Protein AF-A0A4P8RZS3-F1 (afdb_monomer_lite)

Radius of gyration: 12.79 Å; chains: 1; bounding box: 32×22×33 Å

Sequence (66 aa):
MKLTDKELADLYMKYKKEKKLYKQKKRQSLYDLNHFFECKKALSLIKLEMHRRGLKKKHAKKLSSF

pLDDT: mean 91.27, std 7.56, range [50.22, 96.94]

Secondary structure (DSSP, 8-state):
----HHHHHHHHHHHHHHHHHHHH-SS--HHHHHHHHHHHHHHHHHHHHHHHTT--HHHHHHH---

Foldseek 3Di:
DDQDLLNLLQLLVVLVVLLVVLVPDPDADPVSVVSNVVSVVSNVVSVVVCVVVVNDNVNSVVSYPD

Structure (mmCIF, N/CA/C/O backbone):
data_AF-A0A4P8RZS3-F1
#
_entry.id   AF-A0A4P8RZS3-F1
#
loop_
_atom_site.group_PDB
_atom_site.id
_atom_site.type_symbol
_atom_site.label_atom_id
_atom_site.label_alt_id
_atom_site.label_comp_id
_atom_site.label_asym_id
_atom_site.label_entity_id
_atom_site.label_seq_id
_atom_site.pdbx_PDB_ins_code
_atom_site.Cartn_x
_atom_site.Cartn_y
_atom_site.Cartn_z
_atom_site.occupancy
_atom_site.B_iso_or_equiv
_atom_site.auth_seq_id
_atom_site.auth_comp_id
_atom_site.auth_asym_id
_atom_site.auth_atom_id
_atom_site.pdbx_PDB_model_num
ATOM 1 N N . MET A 1 1 ? -13.703 -13.995 4.402 1.00 50.22 1 MET A N 1
ATOM 2 C CA . MET A 1 1 ? -12.632 -13.680 5.373 1.00 50.22 1 MET A CA 1
ATOM 3 C C . MET A 1 1 ? -12.645 -12.172 5.618 1.00 50.22 1 MET A C 1
ATOM 5 O O . MET A 1 1 ? -12.538 -11.430 4.649 1.00 50.22 1 MET A O 1
ATOM 9 N N . LYS A 1 2 ? -12.895 -11.697 6.848 1.00 80.12 2 LYS A N 1
ATOM 10 C CA . LYS A 1 2 ? -12.859 -10.254 7.152 1.00 80.12 2 LYS A CA 1
ATOM 11 C C . LYS A 1 2 ? -11.417 -9.871 7.485 1.00 80.12 2 LYS A C 1
ATOM 13 O O . LYS A 1 2 ? -10.892 -10.334 8.487 1.00 80.12 2 LYS A O 1
ATOM 18 N N . LEU A 1 3 ? -10.799 -9.058 6.634 1.00 85.81 3 LEU A N 1
ATOM 19 C CA . LEU A 1 3 ? -9.449 -8.537 6.846 1.00 85.81 3 LEU A CA 1
ATOM 20 C C . LEU A 1 3 ? -9.456 -7.573 8.042 1.00 85.81 3 LEU A C 1
ATOM 22 O O . LEU A 1 3 ? -10.311 -6.684 8.087 1.00 85.81 3 LEU A O 1
ATOM 26 N N . THR A 1 4 ? -8.544 -7.734 8.994 1.00 93.12 4 THR A N 1
ATOM 27 C CA . THR A 1 4 ? -8.412 -6.874 10.181 1.00 93.12 4 THR A CA 1
ATOM 28 C C . THR A 1 4 ? -7.784 -5.522 9.838 1.00 93.12 4 THR A C 1
ATOM 30 O O . THR A 1 4 ? -7.155 -5.346 8.794 1.00 93.12 4 THR A O 1
ATOM 33 N N . ASP A 1 5 ? -7.919 -4.543 10.732 1.00 92.44 5 ASP A N 1
ATOM 34 C CA . ASP A 1 5 ? -7.315 -3.219 10.535 1.00 92.44 5 ASP A CA 1
ATOM 35 C C . ASP A 1 5 ? -5.785 -3.249 10.579 1.00 92.44 5 ASP A C 1
ATOM 37 O O . ASP A 1 5 ? -5.136 -2.449 9.901 1.00 92.44 5 ASP A O 1
ATOM 41 N N . LYS A 1 6 ? -5.204 -4.198 11.326 1.00 93.12 6 LYS A N 1
ATOM 42 C CA . LYS A 1 6 ? -3.760 -4.446 11.329 1.00 93.12 6 LYS A CA 1
ATOM 43 C C . LYS A 1 6 ? -3.301 -4.960 9.966 1.00 93.12 6 LYS A C 1
ATOM 45 O O . LYS A 1 6 ? -2.422 -4.357 9.362 1.00 93.12 6 LYS A O 1
ATOM 50 N N . GLU A 1 7 ? -3.956 -5.991 9.438 1.00 94.12 7 GLU A N 1
ATOM 51 C CA . GLU A 1 7 ? -3.635 -6.534 8.111 1.00 94.12 7 GLU A CA 1
ATOM 52 C C . GLU A 1 7 ? -3.830 -5.483 7.011 1.00 94.12 7 GLU A C 1
ATOM 54 O O . GLU A 1 7 ? -3.018 -5.373 6.093 1.00 94.12 7 GLU A O 1
ATOM 59 N N . LEU A 1 8 ? -4.869 -4.648 7.116 1.00 94.75 8 LEU A N 1
ATOM 60 C CA . LEU A 1 8 ? -5.105 -3.559 6.168 1.00 94.75 8 LEU A CA 1
ATOM 61 C C . LEU A 1 8 ? -3.989 -2.504 6.232 1.00 94.75 8 LEU A C 1
ATOM 63 O O . LEU A 1 8 ? -3.545 -1.996 5.197 1.00 94.75 8 LEU A O 1
ATOM 67 N N . ALA A 1 9 ? -3.522 -2.181 7.440 1.00 94.94 9 ALA A N 1
ATOM 68 C CA . ALA A 1 9 ? -2.403 -1.276 7.666 1.00 94.94 9 ALA A CA 1
ATOM 69 C C . ALA A 1 9 ? -1.077 -1.844 7.132 1.00 94.94 9 ALA A C 1
ATOM 71 O O . ALA A 1 9 ? -0.328 -1.110 6.479 1.00 94.94 9 ALA A O 1
ATOM 72 N N . ASP A 1 10 ? -0.822 -3.135 7.349 1.00 95.38 10 ASP A N 1
ATOM 73 C CA . ASP A 1 10 ? 0.352 -3.845 6.840 1.00 95.38 10 ASP A CA 1
ATOM 74 C C . ASP A 1 10 ? 0.368 -3.848 5.308 1.00 95.38 10 ASP A C 1
ATOM 76 O O . ASP A 1 10 ? 1.359 -3.443 4.694 1.00 95.38 10 ASP A O 1
ATOM 80 N N . LEU A 1 11 ? -0.758 -4.188 4.668 1.00 95.12 11 LEU A N 1
ATOM 81 C CA . LEU A 1 11 ? -0.900 -4.125 3.211 1.00 95.12 11 LEU A CA 1
ATOM 82 C C . LEU A 1 11 ? -0.650 -2.708 2.687 1.00 95.12 11 LEU A C 1
ATOM 84 O O . LEU A 1 11 ? 0.107 -2.518 1.730 1.00 95.12 11 LEU A O 1
ATOM 88 N N . TYR A 1 12 ? -1.237 -1.693 3.327 1.00 96.12 12 TYR A N 1
ATOM 89 C CA . TYR A 1 12 ? -1.012 -0.299 2.951 1.00 96.12 12 TYR A CA 1
ATOM 90 C C . TYR A 1 12 ? 0.476 0.071 2.985 1.00 96.12 12 TYR A C 1
ATOM 92 O O . TYR A 1 12 ? 0.983 0.702 2.051 1.00 96.12 12 TYR A O 1
ATOM 100 N N . MET A 1 13 ? 1.184 -0.298 4.055 1.00 95.81 13 MET A N 1
ATOM 101 C CA . MET A 1 13 ? 2.595 0.038 4.224 1.00 95.81 13 MET A CA 1
ATOM 102 C C . MET A 1 13 ? 3.494 -0.746 3.270 1.00 95.81 13 MET A C 1
ATOM 104 O O . MET A 1 13 ? 4.358 -0.126 2.638 1.00 95.81 13 MET A O 1
ATOM 108 N N . LYS A 1 14 ? 3.234 -2.043 3.073 1.00 95.31 14 LYS A N 1
ATOM 109 C CA . LYS A 1 14 ? 3.925 -2.900 2.102 1.00 95.31 14 LYS A CA 1
ATOM 110 C C . LYS A 1 14 ? 3.858 -2.321 0.689 1.00 95.31 14 LYS A C 1
ATOM 112 O O . LYS A 1 14 ? 4.884 -1.914 0.141 1.00 95.31 14 LYS A O 1
ATOM 117 N N . TYR A 1 15 ? 2.656 -2.156 0.130 1.00 95.75 15 TYR A N 1
ATOM 118 C CA . TYR A 1 15 ? 2.501 -1.663 -1.246 1.00 95.75 15 TYR A CA 1
ATOM 119 C C . TYR A 1 15 ? 3.014 -0.234 -1.427 1.00 95.75 15 TYR A C 1
ATOM 121 O O . TYR A 1 15 ? 3.467 0.153 -2.506 1.00 95.75 15 TYR A O 1
ATOM 129 N N . LYS A 1 16 ? 2.976 0.586 -0.374 1.00 94.94 16 LYS A N 1
ATOM 130 C CA . LYS A 1 16 ? 3.543 1.934 -0.418 1.00 94.94 16 LYS A CA 1
ATOM 131 C C . LYS A 1 16 ? 5.072 1.914 -0.477 1.00 94.94 16 LYS A C 1
ATOM 133 O O . LYS A 1 16 ? 5.637 2.756 -1.181 1.00 94.94 16 LYS A O 1
ATOM 138 N N . LYS A 1 17 ? 5.732 1.004 0.250 1.00 94.06 17 LYS A N 1
ATOM 139 C CA . LYS A 1 17 ? 7.188 0.806 0.177 1.00 94.06 17 LYS A CA 1
ATOM 140 C C . LYS A 1 17 ? 7.588 0.261 -1.191 1.00 94.06 17 LYS A C 1
ATOM 142 O O . LYS A 1 17 ? 8.432 0.872 -1.841 1.00 94.06 17 LYS A O 1
ATOM 147 N N . GLU A 1 18 ? 6.914 -0.784 -1.669 1.00 93.88 18 GLU A N 1
ATOM 148 C CA . GLU A 1 18 ? 7.166 -1.371 -2.991 1.00 93.88 18 GLU A CA 1
ATOM 149 C C . GLU A 1 18 ? 6.983 -0.340 -4.106 1.00 93.88 18 GLU A C 1
ATOM 151 O O . GLU A 1 18 ? 7.903 -0.092 -4.881 1.00 93.88 18 GLU A O 1
ATOM 156 N N . LYS A 1 19 ? 5.860 0.387 -4.130 1.00 94.94 19 LYS A N 1
ATOM 157 C CA . LYS A 1 19 ? 5.647 1.452 -5.119 1.00 94.94 19 LYS A CA 1
ATOM 158 C C . LYS A 1 19 ? 6.778 2.487 -5.122 1.00 94.94 19 LYS A C 1
ATOM 160 O O . LYS A 1 19 ? 7.153 2.981 -6.185 1.00 94.94 19 LYS A O 1
ATOM 165 N N . LYS A 1 20 ? 7.294 2.863 -3.943 1.00 93.62 20 LYS A N 1
ATOM 166 C CA . LYS A 1 20 ? 8.416 3.807 -3.835 1.00 93.62 20 LYS A CA 1
ATOM 167 C C . LYS A 1 20 ? 9.691 3.201 -4.423 1.00 93.62 20 LYS A C 1
ATOM 169 O O . LYS A 1 20 ? 10.357 3.894 -5.185 1.00 93.62 20 LYS A O 1
ATOM 174 N N . LEU A 1 21 ? 9.980 1.936 -4.119 1.00 93.06 21 LEU A N 1
ATOM 175 C CA . LEU A 1 21 ? 11.120 1.200 -4.663 1.00 93.06 21 LEU A CA 1
ATOM 176 C C . LEU A 1 21 ? 11.088 1.184 -6.197 1.00 93.06 21 LEU A C 1
ATOM 178 O O . LEU A 1 21 ? 12.029 1.658 -6.827 1.00 93.06 21 LEU A O 1
ATOM 182 N N . TYR A 1 22 ? 9.984 0.737 -6.804 1.00 91.12 22 TYR A N 1
ATOM 183 C CA . TYR A 1 22 ? 9.862 0.661 -8.267 1.00 91.12 22 TYR A CA 1
ATOM 184 C C . TYR A 1 22 ? 9.868 2.039 -8.945 1.00 91.12 22 TYR A C 1
ATOM 186 O O . TYR A 1 22 ? 10.403 2.182 -10.043 1.00 91.12 22 TYR A O 1
ATOM 194 N N . LYS A 1 23 ? 9.370 3.088 -8.272 1.00 88.12 23 LYS A N 1
ATOM 195 C CA . LYS A 1 23 ? 9.493 4.473 -8.761 1.00 88.12 23 LYS A CA 1
ATOM 196 C C . LYS A 1 23 ? 10.945 4.971 -8.770 1.00 88.12 23 LYS A C 1
ATOM 198 O O . LYS A 1 23 ? 11.282 5.817 -9.588 1.00 88.12 23 LYS A O 1
ATOM 203 N N . GLN A 1 24 ? 11.775 4.511 -7.835 1.00 91.06 24 GLN A N 1
ATOM 204 C CA . GLN A 1 24 ? 13.163 4.963 -7.674 1.00 91.06 24 GLN A CA 1
ATOM 205 C C . GLN A 1 24 ? 14.170 4.159 -8.508 1.00 91.06 24 GLN A C 1
ATOM 207 O O . GLN A 1 24 ? 15.318 4.586 -8.640 1.00 91.06 24 GLN A O 1
ATOM 212 N N . LYS A 1 25 ? 13.769 3.016 -9.078 1.00 89.25 25 LYS A N 1
ATOM 213 C CA . LYS A 1 25 ? 14.628 2.234 -9.973 1.00 89.25 25 LYS A CA 1
ATOM 214 C C . LYS A 1 25 ? 14.998 3.058 -11.214 1.00 89.25 25 LYS A C 1
ATOM 216 O O . LYS A 1 25 ? 14.121 3.509 -11.943 1.00 89.25 25 LYS A O 1
ATOM 221 N N . LYS A 1 26 ? 16.305 3.224 -11.459 1.00 76.00 26 LYS A N 1
ATOM 222 C CA . LYS A 1 26 ? 16.851 3.935 -12.636 1.00 76.00 26 LYS A CA 1
ATOM 223 C C . LYS A 1 26 ? 16.687 3.156 -13.947 1.00 76.00 26 LYS A C 1
ATOM 225 O O . LYS A 1 26 ? 16.561 3.769 -14.998 1.00 76.00 26 LYS A O 1
ATOM 230 N 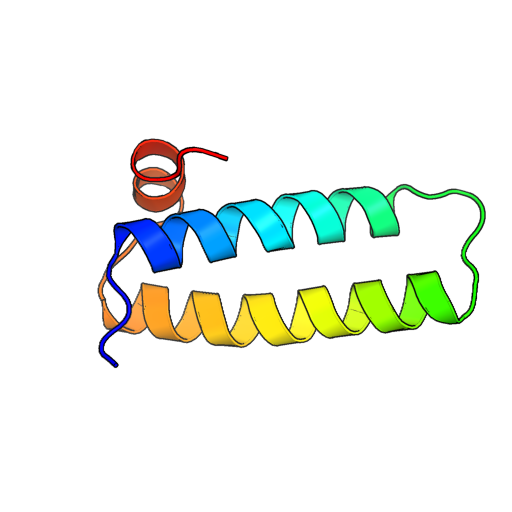N . ARG A 1 27 ? 16.707 1.821 -13.891 1.00 74.75 27 ARG A N 1
ATOM 231 C CA . ARG A 1 27 ? 16.386 0.929 -15.015 1.00 74.75 27 ARG A CA 1
ATOM 232 C C . ARG A 1 27 ? 15.081 0.216 -14.688 1.00 74.75 27 ARG A C 1
ATOM 234 O O 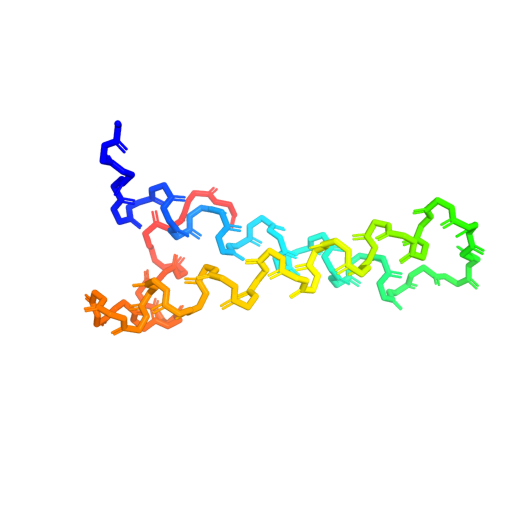. ARG A 1 27 ? 14.973 -0.365 -13.610 1.00 74.75 27 ARG A O 1
ATOM 241 N N . GLN A 1 28 ? 14.109 0.300 -15.587 1.00 83.25 28 GLN A N 1
ATOM 242 C CA . GLN A 1 28 ? 12.791 -0.306 -15.425 1.00 83.25 28 GLN A CA 1
ATOM 243 C C . GLN A 1 28 ? 12.587 -1.307 -16.557 1.00 83.25 28 GLN A C 1
ATOM 245 O O . GLN A 1 28 ? 12.582 -0.933 -17.726 1.00 83.25 28 GLN A O 1
ATOM 250 N N . SER A 1 29 ? 12.452 -2.581 -16.207 1.00 91.38 29 SER A N 1
ATOM 251 C CA . SER A 1 29 ? 11.935 -3.590 -17.129 1.00 91.38 29 SER A CA 1
ATOM 252 C C . SER A 1 29 ? 10.419 -3.425 -17.305 1.00 91.38 29 SER A C 1
ATOM 254 O O . SER A 1 29 ? 9.756 -2.774 -16.493 1.00 91.38 29 SER A O 1
ATOM 256 N N . LEU A 1 30 ? 9.838 -4.060 -18.329 1.00 91.81 30 LEU A N 1
ATOM 257 C CA . LEU A 1 30 ? 8.375 -4.143 -18.467 1.00 91.81 30 LEU A CA 1
ATOM 258 C C . LEU A 1 30 ? 7.724 -4.768 -17.224 1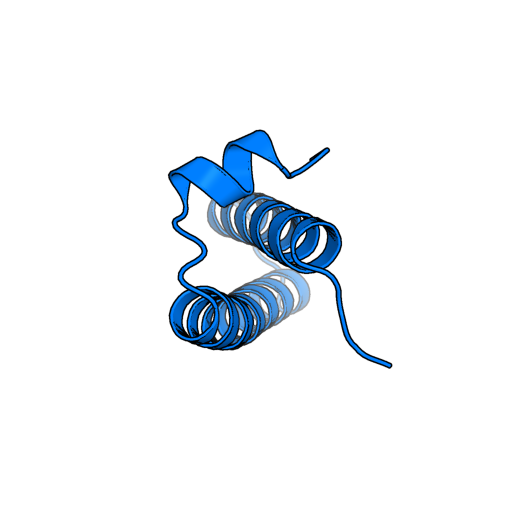.00 91.81 30 LEU A C 1
ATOM 260 O O . LEU A 1 30 ? 6.659 -4.330 -16.795 1.00 91.81 30 LEU A O 1
ATOM 264 N N . TYR A 1 31 ? 8.405 -5.735 -16.605 1.00 92.12 31 TYR A N 1
ATOM 265 C CA . TYR A 1 31 ? 7.994 -6.324 -15.336 1.00 92.12 31 TYR A CA 1
ATOM 266 C C . TYR A 1 31 ? 7.928 -5.276 -14.213 1.00 92.12 31 TYR A C 1
ATOM 268 O O . TYR A 1 31 ? 6.906 -5.160 -13.539 1.00 92.12 31 TYR A O 1
ATOM 276 N N . ASP A 1 32 ? 8.972 -4.454 -14.051 1.00 92.44 32 ASP A N 1
ATOM 277 C CA . ASP A 1 32 ? 9.002 -3.394 -13.031 1.00 92.44 32 ASP A CA 1
ATOM 278 C C . ASP A 1 32 ? 7.874 -2.373 -13.226 1.00 92.44 32 ASP A C 1
ATOM 280 O O . ASP A 1 32 ? 7.274 -1.898 -12.256 1.00 92.44 32 ASP A O 1
ATOM 284 N N . LEU A 1 33 ? 7.586 -2.033 -14.485 1.00 91.25 33 LEU A N 1
ATOM 285 C CA . LEU A 1 33 ? 6.534 -1.089 -14.837 1.00 91.25 33 LEU A CA 1
ATOM 286 C C . LEU A 1 33 ? 5.144 -1.659 -14.522 1.00 91.25 33 LEU A C 1
ATOM 288 O O . LEU A 1 33 ? 4.329 -0.977 -13.892 1.00 91.25 33 LEU A O 1
ATOM 292 N N . ASN A 1 34 ? 4.892 -2.915 -14.897 1.00 94.31 34 ASN A N 1
ATOM 293 C CA . ASN A 1 34 ? 3.651 -3.614 -14.565 1.00 94.31 34 ASN A CA 1
ATOM 294 C C . ASN A 1 34 ? 3.454 -3.694 -13.048 1.00 94.31 34 ASN A C 1
ATOM 296 O O . ASN A 1 34 ? 2.413 -3.264 -12.546 1.00 94.31 34 ASN A O 1
ATOM 300 N N . HIS A 1 35 ? 4.483 -4.107 -12.303 1.00 94.31 35 HIS A N 1
ATOM 301 C CA . HIS A 1 35 ? 4.419 -4.204 -10.841 1.00 94.31 35 HIS A CA 1
ATOM 302 C C . HIS A 1 35 ? 4.152 -2.844 -10.180 1.00 94.31 35 HIS A C 1
ATOM 304 O O . HIS A 1 35 ? 3.384 -2.732 -9.220 1.00 94.31 35 HIS A O 1
ATOM 310 N N . PHE A 1 36 ? 4.724 -1.758 -10.714 1.00 94.19 36 PHE A N 1
ATOM 311 C CA . PHE A 1 36 ? 4.420 -0.403 -10.250 1.00 94.19 36 PHE A CA 1
ATOM 312 C C . PHE A 1 36 ? 2.938 -0.037 -10.441 1.00 94.19 36 PHE A C 1
ATOM 314 O O . PHE A 1 36 ? 2.321 0.555 -9.540 1.00 94.19 36 PHE A O 1
ATOM 321 N N . PHE 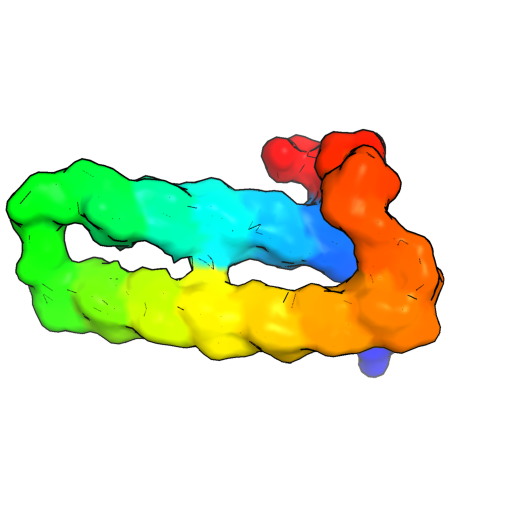A 1 37 ? 2.351 -0.377 -11.592 1.00 94.19 37 PHE A N 1
ATOM 322 C CA . PHE A 1 37 ? 0.933 -0.135 -11.859 1.00 94.19 37 PHE A CA 1
ATOM 323 C C . PHE A 1 37 ? 0.022 -0.991 -10.979 1.00 94.19 37 PHE A C 1
ATOM 325 O O . PHE A 1 37 ? -0.971 -0.472 -10.462 1.00 94.19 37 PHE A O 1
ATOM 332 N N . GLU A 1 38 ? 0.377 -2.248 -10.736 1.00 95.81 38 GLU A N 1
ATOM 333 C CA . GLU A 1 38 ? -0.332 -3.130 -9.807 1.00 95.81 38 GLU A CA 1
ATOM 334 C C . GLU A 1 38 ? -0.312 -2.573 -8.383 1.00 95.81 38 GLU A C 1
ATOM 336 O O . GLU A 1 38 ? -1.371 -2.388 -7.779 1.00 95.81 38 GLU A O 1
ATOM 341 N N . CYS A 1 39 ? 0.858 -2.150 -7.889 1.00 95.69 39 CYS A N 1
ATOM 342 C CA . CYS A 1 39 ? 0.975 -1.477 -6.596 1.00 95.69 39 CYS A CA 1
ATOM 343 C C . CYS A 1 39 ? 0.093 -0.220 -6.524 1.00 95.69 39 CYS A C 1
ATOM 345 O O . CYS A 1 39 ? -0.507 0.081 -5.488 1.00 95.69 39 CYS A O 1
ATOM 347 N N . LYS A 1 40 ? 0.005 0.554 -7.616 1.00 95.38 40 LYS A N 1
ATOM 348 C CA . LYS A 1 40 ? -0.850 1.749 -7.684 1.00 95.38 40 LYS A CA 1
ATOM 349 C C . LYS A 1 40 ? -2.335 1.378 -7.604 1.00 95.38 40 LYS A C 1
ATOM 351 O O . LYS A 1 40 ? -3.049 2.050 -6.861 1.00 95.38 40 LYS A O 1
ATOM 356 N N . LYS A 1 41 ? -2.780 0.341 -8.322 1.00 96.88 41 LYS A N 1
ATOM 357 C CA . LYS A 1 41 ? -4.165 -0.164 -8.287 1.00 96.88 41 LYS A CA 1
ATOM 358 C C . LYS A 1 41 ? -4.525 -0.695 -6.896 1.00 96.88 41 LYS A C 1
ATOM 360 O O . LYS A 1 41 ? -5.510 -0.242 -6.315 1.00 96.88 41 LYS A O 1
ATOM 365 N N . ALA A 1 42 ? -3.679 -1.550 -6.320 1.00 96.44 42 ALA A N 1
ATOM 366 C CA . ALA A 1 42 ? -3.869 -2.108 -4.981 1.00 96.44 42 ALA A CA 1
ATOM 367 C C . ALA A 1 42 ? -3.974 -1.009 -3.912 1.00 96.44 42 ALA A C 1
ATOM 369 O O . ALA A 1 42 ? -4.901 -1.005 -3.104 1.00 96.44 42 ALA A O 1
ATOM 370 N N . LEU A 1 43 ? -3.085 -0.006 -3.948 1.00 96.94 43 LEU A N 1
ATOM 371 C CA . LEU A 1 43 ? -3.137 1.119 -3.009 1.00 96.94 43 LEU A CA 1
ATOM 372 C C . LEU A 1 43 ? -4.426 1.937 -3.107 1.00 96.94 43 LEU A C 1
ATOM 374 O O . LEU A 1 43 ? -4.836 2.507 -2.098 1.00 96.94 43 LEU A O 1
ATOM 378 N N . SER A 1 44 ? -5.042 2.049 -4.285 1.00 96.62 44 SER A N 1
ATOM 379 C CA . SER A 1 44 ? -6.323 2.750 -4.429 1.00 96.62 44 SER A CA 1
ATOM 380 C C . SER A 1 44 ? -7.447 2.003 -3.714 1.00 96.62 44 SER A C 1
ATOM 382 O O . SER A 1 44 ? -8.184 2.619 -2.949 1.00 96.62 44 SER A O 1
ATOM 384 N N . LEU A 1 45 ? -7.519 0.679 -3.888 1.00 96.31 45 LEU A N 1
ATOM 385 C CA . LEU A 1 45 ? -8.502 -0.172 -3.210 1.00 96.31 45 LEU A CA 1
ATOM 386 C C . LEU A 1 45 ? -8.296 -0.177 -1.691 1.00 96.31 45 LEU A C 1
ATOM 388 O O . LEU A 1 45 ? -9.237 0.044 -0.935 1.00 96.31 45 LEU A O 1
ATOM 392 N N . ILE A 1 46 ? -7.049 -0.331 -1.240 1.00 95.69 46 ILE A N 1
ATOM 393 C CA . ILE A 1 46 ? -6.709 -0.309 0.188 1.00 95.69 46 ILE A CA 1
ATOM 394 C C . ILE A 1 46 ? -7.097 1.033 0.814 1.00 95.69 46 ILE A C 1
ATOM 396 O O . ILE A 1 46 ? -7.695 1.061 1.882 1.00 95.69 46 ILE A O 1
ATOM 400 N N . LYS A 1 47 ? -6.808 2.161 0.152 1.00 95.75 47 LYS A N 1
ATOM 401 C CA . LYS A 1 47 ? -7.193 3.487 0.660 1.00 95.75 47 LYS A CA 1
ATOM 402 C C . LYS A 1 47 ? -8.703 3.672 0.746 1.00 95.75 47 LYS A C 1
ATOM 404 O O . LYS A 1 47 ? -9.151 4.331 1.679 1.00 95.75 47 LYS A O 1
ATOM 409 N N . LEU A 1 48 ? -9.458 3.131 -0.209 1.00 96.38 48 LEU A N 1
ATOM 410 C CA . LEU A 1 48 ? -10.917 3.167 -0.170 1.00 96.38 48 LEU A CA 1
ATOM 411 C C . LEU A 1 48 ? -11.434 2.423 1.065 1.00 96.38 48 LEU A C 1
ATOM 413 O O . LEU A 1 48 ? -12.251 2.958 1.810 1.00 96.38 48 LEU A O 1
ATOM 417 N N . GLU A 1 49 ? -10.899 1.233 1.327 1.00 95.25 49 GLU A N 1
ATOM 418 C CA . GLU A 1 49 ? -11.281 0.438 2.493 1.00 95.25 49 GLU A CA 1
ATOM 419 C C . GLU A 1 49 ? -10.840 1.095 3.809 1.00 95.25 49 GLU A C 1
ATOM 421 O O . GLU A 1 49 ? -11.624 1.211 4.747 1.00 95.25 49 GLU A O 1
ATOM 426 N N . MET A 1 50 ? -9.619 1.633 3.866 1.00 95.06 50 MET A N 1
ATOM 427 C CA . MET A 1 50 ? -9.147 2.420 5.008 1.00 95.06 50 MET A CA 1
ATOM 428 C C . MET A 1 50 ? -10.063 3.616 5.280 1.00 95.06 50 MET A C 1
ATOM 430 O O . MET A 1 50 ? -10.356 3.915 6.434 1.00 95.06 50 MET A O 1
ATOM 434 N N . HIS A 1 51 ? -10.516 4.305 4.228 1.00 95.38 51 HIS A N 1
ATOM 435 C CA . HIS A 1 51 ? -11.423 5.439 4.355 1.00 95.38 51 HIS A CA 1
ATOM 436 C C . HIS A 1 51 ? -12.780 5.011 4.920 1.00 95.38 51 HIS A C 1
ATOM 438 O O . HIS A 1 51 ? -13.242 5.626 5.878 1.00 95.38 51 HIS A O 1
ATOM 444 N N . ARG A 1 52 ? -13.357 3.915 4.407 1.00 95.06 52 ARG A N 1
ATOM 445 C CA . ARG A 1 52 ? -14.602 3.318 4.926 1.00 95.06 52 ARG A CA 1
ATOM 446 C C . ARG A 1 52 ? -14.524 2.971 6.414 1.00 95.06 52 ARG A C 1
ATOM 448 O O . ARG A 1 52 ? -15.519 3.097 7.115 1.00 95.06 52 ARG A O 1
ATOM 455 N N . ARG A 1 53 ? -13.343 2.577 6.898 1.00 93.75 53 ARG A N 1
ATOM 456 C CA . ARG A 1 53 ? -13.092 2.210 8.303 1.00 93.75 53 ARG A CA 1
ATOM 457 C C . ARG A 1 53 ? -12.576 3.355 9.179 1.00 93.75 53 ARG A C 1
ATOM 459 O O . ARG A 1 53 ? -12.230 3.137 10.333 1.00 93.75 53 ARG A O 1
ATOM 466 N N . GLY A 1 54 ? -12.439 4.570 8.643 1.00 94.25 54 GLY A N 1
ATOM 467 C CA . GLY A 1 54 ? -11.864 5.704 9.380 1.00 94.25 54 GLY A CA 1
ATOM 468 C C . GLY A 1 54 ? -10.362 5.573 9.696 1.00 94.25 54 GLY A C 1
ATOM 469 O O . GLY A 1 54 ? -9.803 6.356 10.474 1.00 94.25 54 GLY A O 1
ATOM 470 N N . LEU A 1 55 ? -9.661 4.622 9.073 1.00 93.31 55 LEU A N 1
ATOM 471 C CA . LEU A 1 55 ? -8.245 4.357 9.299 1.00 93.31 55 LEU A CA 1
ATOM 472 C C . LEU A 1 55 ? -7.374 5.413 8.597 1.00 93.31 55 LEU A C 1
ATOM 474 O O . LEU A 1 55 ? -7.099 5.363 7.398 1.00 93.31 55 LEU A O 1
ATOM 478 N N . LYS A 1 56 ? -6.882 6.398 9.353 1.00 92.81 56 LYS A N 1
ATOM 479 C CA . LYS A 1 56 ? -5.966 7.423 8.825 1.00 92.81 56 LYS A CA 1
ATOM 480 C C . LYS A 1 56 ? -4.566 6.845 8.596 1.00 92.81 56 LYS A C 1
ATOM 482 O O . LYS A 1 56 ? -4.082 6.002 9.345 1.00 92.81 56 LYS A O 1
ATOM 487 N N . LYS A 1 57 ? -3.822 7.416 7.642 1.00 91.00 57 LYS A N 1
ATOM 488 C CA . LYS A 1 57 ? -2.405 7.080 7.368 1.00 91.00 57 LYS A CA 1
ATOM 489 C C . LYS A 1 57 ? -1.508 7.100 8.618 1.00 91.00 57 LYS A C 1
ATOM 491 O O . LYS A 1 57 ? -0.572 6.311 8.698 1.00 91.00 57 LYS A O 1
ATOM 496 N N . LYS A 1 58 ? -1.755 8.017 9.566 1.00 91.38 58 LYS A N 1
ATOM 497 C CA . LYS A 1 58 ? -1.017 8.084 10.843 1.00 91.38 58 LYS A CA 1
ATOM 498 C C . LYS A 1 58 ? -1.271 6.839 11.707 1.00 91.38 58 LYS A C 1
ATOM 500 O O . LYS A 1 58 ? -0.325 6.338 12.296 1.00 91.38 58 LYS A O 1
ATOM 505 N N . HIS A 1 59 ? -2.506 6.332 11.736 1.00 89.31 59 HIS A N 1
ATOM 506 C CA . HIS A 1 59 ? -2.875 5.111 12.460 1.00 89.31 59 HIS A CA 1
ATOM 50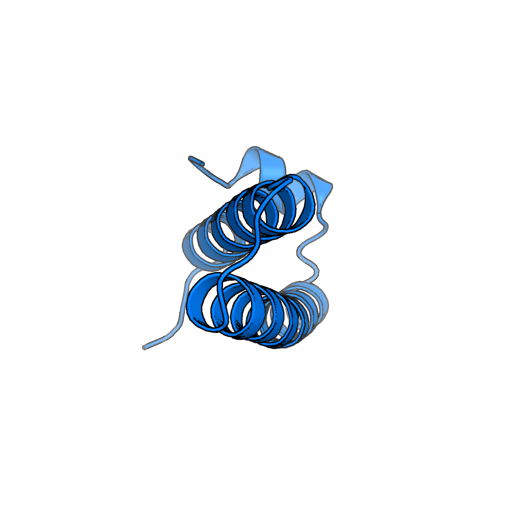7 C C . HIS A 1 59 ? -2.295 3.874 11.784 1.00 89.31 59 HIS A C 1
ATOM 509 O O . HIS A 1 59 ? -1.644 3.078 12.445 1.00 89.31 59 HIS A O 1
ATOM 515 N N . ALA A 1 60 ? -2.409 3.778 10.457 1.00 89.75 60 ALA A N 1
ATOM 516 C CA . ALA A 1 60 ? -1.837 2.665 9.703 1.00 89.75 60 ALA A CA 1
ATOM 517 C C . ALA A 1 60 ? -0.323 2.519 9.920 1.00 89.75 60 ALA A C 1
ATOM 519 O O . ALA A 1 60 ? 0.173 1.418 10.089 1.00 89.75 60 ALA A O 1
ATOM 520 N N . LYS A 1 61 ? 0.417 3.633 10.000 1.00 89.94 61 LYS A N 1
ATOM 521 C CA . LYS A 1 61 ? 1.848 3.604 10.341 1.00 89.94 61 LYS A CA 1
ATOM 522 C C . LYS A 1 61 ? 2.150 3.070 11.744 1.00 89.94 61 LYS A C 1
ATOM 524 O O . LYS A 1 61 ? 3.234 2.545 11.933 1.00 89.94 61 LYS A O 1
ATOM 529 N N . LYS A 1 62 ? 1.259 3.290 12.716 1.00 90.75 62 LYS A N 1
ATOM 530 C CA . LYS A 1 62 ? 1.432 2.814 14.098 1.00 90.75 62 LYS A CA 1
ATOM 531 C C . LYS A 1 62 ? 1.029 1.346 14.250 1.00 90.75 62 LYS A C 1
ATOM 533 O O . LYS A 1 62 ? 1.630 0.642 15.042 1.00 90.75 62 LYS A O 1
ATOM 538 N N . LEU A 1 63 ? -0.004 0.925 13.518 1.00 88.88 63 LEU A N 1
ATOM 539 C CA . LEU A 1 63 ? -0.549 -0.436 13.550 1.00 88.88 63 LEU A CA 1
ATOM 540 C C . LEU A 1 63 ? 0.288 -1.431 12.742 1.00 88.88 63 LEU A C 1
ATOM 542 O O . LEU A 1 63 ? 0.329 -2.610 13.077 1.00 88.88 63 LEU A O 1
ATOM 546 N N . SER A 1 64 ? 0.922 -0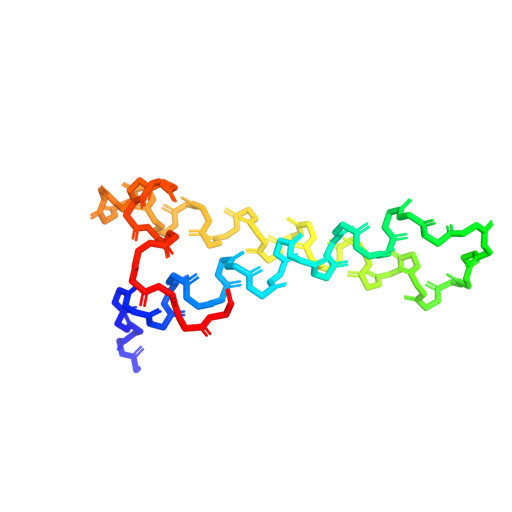.948 11.674 1.00 85.75 64 SER A N 1
ATOM 547 C CA . SER A 1 64 ? 1.730 -1.753 10.766 1.00 85.75 64 SER A CA 1
ATOM 548 C C . SER A 1 64 ? 3.022 -2.230 11.422 1.00 85.75 64 SER A C 1
ATOM 550 O O . SER A 1 64 ? 3.733 -1.440 12.041 1.00 85.75 64 SER A O 1
ATOM 552 N N . SER A 1 65 ? 3.378 -3.489 11.178 1.00 81.88 65 SER A N 1
ATOM 553 C CA . SER A 1 65 ? 4.683 -4.068 11.518 1.00 81.88 65 SER A CA 1
ATOM 554 C C . SER A 1 65 ? 5.721 -3.923 10.390 1.00 81.88 65 SER A C 1
ATOM 556 O O . SER A 1 65 ? 6.868 -4.320 10.573 1.00 81.88 65 SER A O 1
ATOM 558 N N . PHE A 1 66 ? 5.336 -3.343 9.241 1.00 66.38 66 PHE A N 1
ATOM 559 C CA . PHE A 1 66 ? 6.216 -3.069 8.093 1.00 66.38 66 PHE A CA 1
ATOM 560 C C . PHE A 1 66 ? 7.126 -1.850 8.229 1.00 66.38 66 PHE A C 1
ATOM 562 O O . PHE A 1 66 ? 6.671 -0.680 8.224 1.00 66.38 66 PHE A O 1
#